Protein AF-A0A0A6PDK7-F1 (afdb_monomer)

Nearest PDB structures (foldseek):
  8xbt-assembly1_K  TM=8.097E-01  e=2.500E-02  Homo sapiens
  2max-assembly1_A  TM=6.870E-01  e=7.475E-02  Helicobacter pylori J99
  3n97-assembly1_C  TM=7.364E-01  e=1.518E-01  Escherichia coli K-12
  8hvr-assembly1_K  TM=7.378E-01  e=2.711E-01  Streptomyces coelicolor A3(2)

Foldseek 3Di:
DDDDDDPDDDPDDVCVVVDPDPPPPDDQAAAAPPPRHGDPDPPDQADPPPRHGRDPPDPLVVLQADFLVVLVDDPVLSVQCVVQHVRTTLVCLQVPLVVQCVGPPQHPVNSVVSNVSSVVSRD

Structure (mmCIF, N/CA/C/O backbone):
data_AF-A0A0A6PDK7-F1
#
_entry.id   AF-A0A0A6PDK7-F1
#
loop_
_atom_site.group_PDB
_atom_site.id
_atom_site.type_symbol
_atom_site.label_atom_id
_atom_site.label_alt_id
_atom_site.label_comp_id
_atom_site.label_asym_id
_atom_site.label_entity_id
_atom_site.label_seq_id
_atom_site.pdbx_PDB_ins_code
_atom_site.Cartn_x
_atom_site.Cartn_y
_atom_site.Cartn_z
_atom_site.occupancy
_atom_site.B_iso_or_equiv
_atom_site.auth_seq_id
_atom_site.auth_comp_id
_atom_site.auth_asym_id
_atom_site.auth_atom_id
_atom_site.pdbx_PDB_model_num
ATOM 1 N N . MET A 1 1 ? 60.440 -9.483 17.645 1.00 38.19 1 MET A N 1
ATOM 2 C CA . MET A 1 1 ? 59.738 -8.240 17.259 1.00 38.19 1 MET A CA 1
ATOM 3 C C . MET A 1 1 ? 58.588 -8.647 16.352 1.00 38.19 1 MET A C 1
ATOM 5 O O . MET A 1 1 ? 58.845 -9.348 15.387 1.00 38.19 1 MET A O 1
ATOM 9 N N . LYS A 1 2 ? 57.334 -8.370 16.734 1.00 43.47 2 LYS A N 1
ATOM 10 C CA . LYS A 1 2 ? 56.152 -8.745 15.940 1.00 43.47 2 LYS A CA 1
ATOM 11 C C . LYS A 1 2 ? 55.885 -7.625 14.935 1.00 43.47 2 LYS A C 1
ATOM 13 O O . LYS A 1 2 ? 55.697 -6.484 15.343 1.00 43.47 2 LYS A O 1
ATOM 18 N N . GLU A 1 3 ? 55.938 -7.947 13.650 1.00 50.44 3 GLU A N 1
ATOM 19 C CA . GLU A 1 3 ? 55.676 -7.004 12.565 1.00 50.44 3 GLU A CA 1
ATOM 20 C C . GLU A 1 3 ? 54.182 -6.663 12.523 1.00 50.44 3 GLU A C 1
ATOM 22 O O . GLU A 1 3 ? 53.324 -7.544 12.466 1.00 50.44 3 GLU A O 1
ATOM 27 N N . HIS A 1 4 ? 53.864 -5.372 12.586 1.00 54.81 4 HIS A N 1
ATOM 28 C CA . HIS A 1 4 ? 52.510 -4.870 12.400 1.00 54.81 4 HIS A CA 1
ATOM 29 C C . HIS A 1 4 ? 52.240 -4.720 10.898 1.00 54.81 4 HIS A C 1
ATOM 31 O O . HIS A 1 4 ? 52.716 -3.777 10.269 1.00 54.81 4 HIS A O 1
ATOM 37 N N . THR A 1 5 ? 51.471 -5.638 10.311 1.00 59.06 5 THR A N 1
ATOM 38 C CA . THR A 1 5 ? 50.941 -5.493 8.947 1.00 59.06 5 THR A CA 1
ATOM 39 C C . THR A 1 5 ? 49.975 -4.314 8.889 1.00 59.06 5 THR A C 1
ATOM 41 O O . THR A 1 5 ? 48.885 -4.355 9.460 1.00 59.06 5 THR A O 1
ATOM 44 N N . THR A 1 6 ? 50.373 -3.249 8.199 1.00 60.62 6 THR A N 1
ATOM 45 C CA . THR A 1 6 ? 49.520 -2.099 7.902 1.00 60.62 6 THR A CA 1
ATOM 46 C C . THR A 1 6 ? 48.435 -2.511 6.906 1.00 60.62 6 THR A C 1
ATOM 48 O O . THR A 1 6 ? 48.721 -3.010 5.817 1.00 60.62 6 THR A O 1
ATOM 51 N N . ALA A 1 7 ? 47.165 -2.324 7.272 1.00 63.50 7 ALA A N 1
ATOM 52 C CA . ALA A 1 7 ? 46.045 -2.557 6.366 1.00 63.50 7 ALA A CA 1
ATOM 53 C C . ALA A 1 7 ? 46.132 -1.563 5.195 1.00 63.50 7 ALA A C 1
ATOM 55 O O . ALA A 1 7 ? 45.910 -0.361 5.350 1.00 63.50 7 ALA A O 1
ATOM 56 N N . ARG A 1 8 ? 46.514 -2.060 4.017 1.00 67.69 8 ARG A N 1
ATOM 57 C CA . ARG A 1 8 ? 46.578 -1.278 2.783 1.00 67.69 8 ARG A CA 1
ATOM 58 C C . ARG A 1 8 ? 45.161 -1.159 2.226 1.00 67.69 8 ARG A C 1
ATOM 60 O O . ARG A 1 8 ? 44.633 -2.135 1.708 1.00 67.69 8 ARG A O 1
ATOM 67 N N . TYR A 1 9 ? 44.559 0.024 2.317 1.00 73.06 9 TYR A N 1
ATOM 68 C CA . TYR A 1 9 ? 43.288 0.331 1.656 1.00 73.06 9 TYR A CA 1
ATOM 69 C C . TYR A 1 9 ? 43.583 0.831 0.231 1.00 73.06 9 TYR A C 1
ATOM 71 O O . TYR A 1 9 ? 44.026 1.973 0.075 1.00 73.06 9 TYR A O 1
ATOM 79 N N . PRO A 1 10 ? 43.440 0.001 -0.821 1.00 74.88 10 PRO A N 1
ATOM 80 C CA . PRO A 1 10 ? 43.666 0.462 -2.186 1.00 74.88 10 PRO A CA 1
ATOM 81 C C . PRO A 1 10 ? 42.641 1.544 -2.545 1.00 74.88 10 PRO A C 1
ATOM 83 O O . PRO A 1 10 ? 41.475 1.461 -2.160 1.00 74.88 10 PRO A O 1
ATOM 86 N N . ARG A 1 11 ? 43.065 2.567 -3.301 1.00 76.25 11 ARG A N 1
ATOM 87 C CA . ARG A 1 11 ? 42.119 3.553 -3.837 1.00 76.25 11 ARG A CA 1
ATOM 88 C C . ARG A 1 11 ? 41.169 2.845 -4.791 1.00 76.25 11 ARG A C 1
ATOM 90 O O . ARG A 1 11 ? 41.611 2.242 -5.765 1.00 76.25 11 ARG A O 1
ATOM 97 N N . ILE A 1 12 ? 39.879 2.954 -4.512 1.00 80.69 12 ILE A N 1
ATOM 98 C CA . ILE A 1 12 ? 38.827 2.407 -5.358 1.00 80.69 12 ILE A CA 1
ATOM 99 C C . ILE A 1 12 ? 38.715 3.311 -6.589 1.00 80.69 12 ILE A C 1
ATOM 101 O O . ILE A 1 12 ? 38.320 4.470 -6.482 1.00 80.69 12 ILE A O 1
ATOM 105 N N . THR A 1 13 ? 39.104 2.797 -7.753 1.00 78.12 13 THR A N 1
ATOM 106 C CA . THR A 1 13 ? 38.868 3.435 -9.055 1.00 78.12 13 THR A CA 1
ATOM 107 C C . THR A 1 13 ? 37.810 2.634 -9.817 1.00 78.12 13 THR A C 1
ATOM 109 O O . THR A 1 13 ? 37.693 1.425 -9.598 1.00 78.12 13 THR A O 1
ATOM 112 N N . PRO A 1 14 ? 37.025 3.259 -10.712 1.00 75.50 14 PRO A N 1
ATOM 113 C CA . PRO A 1 14 ? 35.962 2.564 -11.446 1.00 75.50 14 PRO A CA 1
ATOM 114 C C . PRO A 1 14 ? 36.473 1.337 -12.218 1.00 75.50 14 PRO A C 1
ATOM 116 O O . PRO A 1 14 ? 35.802 0.310 -12.246 1.00 75.50 14 PRO A O 1
ATOM 119 N N . ASN A 1 15 ? 37.704 1.387 -12.732 1.00 74.88 15 ASN A N 1
ATOM 120 C CA . ASN A 1 15 ? 38.342 0.263 -13.426 1.00 74.88 15 ASN A CA 1
ATOM 121 C C . ASN A 1 15 ? 38.574 -0.958 -12.517 1.00 74.88 15 ASN A C 1
ATOM 123 O O . ASN A 1 15 ? 38.513 -2.091 -12.984 1.00 74.88 15 ASN A O 1
ATOM 127 N N . ILE A 1 16 ? 38.819 -0.744 -11.219 1.00 79.31 16 ILE A N 1
ATOM 128 C CA . ILE A 1 16 ? 38.959 -1.829 -10.234 1.00 79.31 16 ILE A CA 1
ATOM 129 C C . ILE A 1 16 ? 37.589 -2.434 -9.896 1.00 79.31 16 ILE A C 1
ATOM 131 O O . ILE A 1 16 ? 37.500 -3.633 -9.653 1.00 79.31 16 ILE A O 1
ATOM 135 N N . LEU A 1 17 ? 36.525 -1.623 -9.886 1.00 75.38 17 LEU A N 1
ATOM 136 C CA . LEU A 1 17 ? 35.166 -2.077 -9.569 1.00 75.38 17 LEU A CA 1
ATOM 137 C C . LEU A 1 17 ? 34.516 -2.871 -10.708 1.00 75.38 17 LEU A C 1
ATOM 139 O O . LEU A 1 17 ? 33.796 -3.830 -10.447 1.00 75.38 17 LEU A O 1
ATOM 143 N N . ILE A 1 18 ? 34.741 -2.457 -11.956 1.00 75.31 18 ILE A N 1
ATOM 144 C CA . ILE A 1 18 ? 34.095 -3.046 -13.140 1.00 75.31 18 ILE A CA 1
ATOM 145 C C . ILE A 1 18 ? 34.910 -4.231 -13.687 1.00 75.31 18 ILE A C 1
ATOM 147 O O . ILE A 1 18 ? 34.339 -5.172 -14.235 1.00 75.31 18 ILE A O 1
ATOM 151 N N . GLY A 1 19 ? 36.232 -4.233 -13.478 1.00 73.69 19 GLY A N 1
ATOM 152 C CA . GLY A 1 19 ? 37.145 -5.183 -14.113 1.00 73.69 19 GLY A CA 1
ATOM 153 C C . GLY A 1 19 ? 37.408 -4.838 -15.584 1.00 73.69 19 GLY A C 1
ATOM 154 O O . GLY A 1 19 ? 36.933 -3.832 -16.102 1.00 73.69 19 GLY A O 1
ATOM 155 N N . THR A 1 20 ? 38.196 -5.668 -16.268 1.00 67.88 20 THR A N 1
ATOM 156 C CA . THR A 1 20 ? 38.549 -5.509 -17.695 1.00 67.88 20 THR A CA 1
ATOM 157 C C . THR A 1 20 ? 37.490 -6.062 -18.652 1.00 67.88 20 THR A C 1
ATOM 159 O O . THR A 1 20 ? 37.715 -6.114 -19.857 1.00 67.88 20 THR A O 1
ATOM 162 N N . GLU A 1 21 ? 36.358 -6.529 -18.128 1.00 68.19 21 GLU A N 1
ATOM 163 C CA . GLU A 1 21 ? 35.297 -7.150 -18.912 1.00 68.19 21 GLU A CA 1
ATOM 164 C C . GLU A 1 21 ? 34.191 -6.128 -19.169 1.00 68.19 21 GLU A C 1
ATOM 166 O O . GLU A 1 21 ? 33.557 -5.639 -18.233 1.00 68.19 21 GLU A O 1
ATOM 171 N N . GLU A 1 22 ? 33.916 -5.839 -20.441 1.00 63.72 22 GLU A N 1
ATOM 172 C CA . GLU A 1 22 ? 32.722 -5.102 -20.859 1.00 63.72 22 GLU A CA 1
ATOM 173 C C . GLU A 1 22 ? 31.484 -5.979 -20.636 1.00 63.72 22 GLU A C 1
ATOM 175 O O . GLU A 1 22 ? 30.908 -6.573 -21.549 1.00 63.72 22 GLU A O 1
ATOM 180 N N . ARG A 1 23 ? 31.069 -6.110 -19.377 1.00 64.31 23 ARG A N 1
ATOM 181 C CA . ARG A 1 23 ? 29.784 -6.715 -19.050 1.00 64.31 23 ARG A CA 1
ATOM 182 C C . ARG A 1 23 ? 28.717 -5.759 -19.546 1.00 64.31 23 ARG A C 1
ATOM 184 O O . ARG A 1 23 ? 28.551 -4.667 -19.009 1.00 64.31 23 ARG A O 1
ATOM 191 N N . VAL A 1 24 ? 28.002 -6.167 -20.591 1.00 67.19 24 VAL A N 1
ATOM 192 C CA . VAL A 1 24 ? 26.833 -5.435 -21.076 1.00 67.19 24 VAL A CA 1
ATOM 193 C C . VAL A 1 24 ? 25.809 -5.430 -19.945 1.00 67.19 24 VAL A C 1
ATOM 195 O O . VAL A 1 24 ? 25.120 -6.425 -19.710 1.00 67.19 24 VAL A O 1
ATOM 198 N N . PHE A 1 25 ? 25.731 -4.314 -19.223 1.00 65.69 25 PHE A N 1
ATOM 199 C CA . PHE A 1 25 ? 24.708 -4.065 -18.217 1.00 65.69 25 PHE A CA 1
ATOM 200 C C . PHE A 1 25 ? 23.373 -3.887 -18.936 1.00 65.69 25 PHE A C 1
ATOM 202 O O . PHE A 1 25 ? 22.943 -2.779 -19.247 1.00 65.69 25 PHE A O 1
ATOM 209 N N . LYS A 1 26 ? 22.728 -5.007 -19.264 1.00 68.88 26 LYS A N 1
ATOM 210 C CA . LYS A 1 26 ? 21.360 -4.984 -19.765 1.00 68.88 26 LYS A CA 1
ATOM 211 C C . LYS A 1 26 ? 20.461 -4.569 -18.610 1.00 68.88 26 LYS A C 1
ATOM 213 O O . LYS A 1 26 ? 20.490 -5.188 -17.547 1.00 68.88 26 LYS A O 1
ATOM 218 N N . LEU A 1 27 ? 19.671 -3.522 -18.829 1.00 69.00 27 LEU A N 1
ATOM 219 C CA . LEU A 1 27 ? 18.594 -3.164 -17.918 1.00 69.00 27 LEU A CA 1
ATOM 220 C C . LEU A 1 27 ? 17.688 -4.389 -17.765 1.00 69.00 27 LEU A C 1
ATOM 222 O O . LEU A 1 27 ? 17.230 -4.959 -18.758 1.00 69.00 27 LEU A O 1
ATOM 226 N N . ALA A 1 28 ? 17.467 -4.819 -16.523 1.00 72.75 28 ALA A N 1
ATOM 227 C CA . ALA A 1 28 ? 16.555 -5.909 -16.210 1.00 72.75 28 ALA A CA 1
ATOM 228 C C . ALA A 1 28 ? 15.116 -5.408 -16.385 1.00 72.75 28 ALA A C 1
ATOM 230 O O . ALA A 1 28 ? 14.449 -5.022 -15.427 1.00 72.75 28 ALA A O 1
ATOM 231 N N . LEU A 1 29 ? 14.662 -5.341 -17.636 1.00 80.88 29 LEU A N 1
ATOM 232 C CA . LEU A 1 29 ? 13.303 -4.932 -17.952 1.00 80.88 29 LEU A CA 1
ATOM 233 C C . LEU A 1 29 ? 12.325 -6.043 -17.548 1.00 80.88 29 LEU A C 1
ATOM 235 O O . LEU A 1 29 ? 12.607 -7.224 -17.780 1.00 80.88 29 LEU A O 1
ATOM 239 N N . PRO A 1 30 ? 11.160 -5.691 -16.976 1.00 79.69 30 PRO A N 1
ATOM 240 C CA . PRO A 1 30 ? 10.159 -6.680 -16.623 1.00 79.69 30 PRO A CA 1
ATOM 241 C C . PRO A 1 30 ? 9.667 -7.402 -17.889 1.00 79.69 30 PRO A C 1
ATOM 243 O O . PRO A 1 30 ? 9.441 -6.756 -18.922 1.00 79.69 30 PRO A O 1
ATOM 246 N N . PRO A 1 31 ? 9.494 -8.733 -17.833 1.00 85.44 31 PRO A N 1
ATOM 247 C CA . PRO A 1 31 ? 8.979 -9.500 -18.956 1.00 85.44 31 PRO A CA 1
ATOM 248 C C . PRO A 1 31 ? 7.513 -9.151 -19.240 1.00 85.44 31 PRO A C 1
ATOM 250 O O . PRO A 1 31 ? 6.817 -8.525 -18.435 1.00 85.44 31 PRO A O 1
ATOM 253 N N . CYS A 1 32 ? 7.013 -9.577 -20.398 1.00 86.88 32 CYS A N 1
ATOM 254 C CA . CYS A 1 32 ? 5.607 -9.398 -20.739 1.00 86.88 32 CYS A CA 1
ATOM 255 C C . CYS A 1 32 ? 4.683 -10.083 -19.712 1.00 86.88 32 CYS A C 1
ATOM 257 O O . CYS A 1 32 ? 4.825 -11.273 -19.445 1.00 86.88 32 CYS A O 1
ATOM 259 N N . GLN A 1 33 ? 3.670 -9.361 -19.216 1.00 82.69 33 GLN A N 1
ATOM 260 C CA . GLN A 1 33 ? 2.686 -9.875 -18.249 1.00 82.69 33 GLN A CA 1
ATOM 261 C C . GLN A 1 33 ? 1.839 -11.051 -18.778 1.00 82.69 33 GLN A C 1
ATOM 263 O O . GLN A 1 33 ? 1.245 -11.767 -17.981 1.00 82.69 33 GLN A O 1
ATOM 268 N N . ASN A 1 34 ? 1.769 -11.247 -20.102 1.00 86.44 34 ASN A N 1
ATOM 269 C CA . ASN A 1 34 ? 0.974 -12.308 -20.729 1.00 86.44 34 ASN A CA 1
ATOM 270 C C . ASN A 1 34 ? 1.830 -13.497 -21.197 1.00 86.44 34 ASN A C 1
ATOM 272 O O . ASN A 1 34 ? 1.559 -14.633 -20.830 1.00 86.44 34 ASN A O 1
ATOM 276 N N . CYS A 1 35 ? 2.870 -13.248 -22.001 1.00 87.88 35 CYS A N 1
ATOM 277 C CA . CYS A 1 35 ? 3.676 -14.314 -22.614 1.00 87.88 35 CYS A CA 1
ATOM 278 C C . CYS A 1 35 ? 5.063 -14.502 -21.985 1.00 87.88 35 CYS A C 1
ATOM 280 O O . CYS A 1 35 ? 5.826 -15.335 -22.462 1.00 87.88 35 CYS A O 1
ATOM 282 N N . GLN A 1 36 ? 5.411 -13.716 -20.958 1.00 84.38 36 GLN A N 1
ATOM 283 C CA . GLN A 1 36 ? 6.690 -13.763 -20.232 1.00 84.38 36 GLN A CA 1
ATOM 284 C C . GLN A 1 36 ? 7.950 -13.548 -21.087 1.00 84.38 36 GLN A C 1
ATOM 286 O O . GLN A 1 36 ? 9.065 -13.641 -20.580 1.00 84.38 36 GLN A O 1
ATOM 291 N N . THR A 1 37 ? 7.802 -13.194 -22.366 1.00 86.38 37 THR A N 1
ATOM 292 C CA . THR A 1 37 ? 8.932 -12.847 -23.230 1.00 86.38 37 THR A CA 1
ATOM 293 C C . THR A 1 37 ? 9.663 -11.630 -22.651 1.00 86.38 37 THR A C 1
ATOM 295 O O . THR A 1 37 ? 8.994 -10.656 -22.272 1.00 86.38 37 THR A O 1
ATOM 298 N N . PRO A 1 38 ? 11.007 -11.666 -22.558 1.00 84.81 38 PRO A N 1
ATOM 299 C CA . PRO A 1 38 ? 11.789 -10.523 -22.109 1.00 84.81 38 PRO A CA 1
ATOM 300 C C . PRO A 1 38 ? 11.547 -9.330 -23.030 1.00 84.81 38 PRO A C 1
ATOM 302 O O . PRO A 1 38 ? 11.325 -9.474 -24.232 1.00 84.81 38 PRO A O 1
ATOM 305 N N . ARG A 1 39 ? 11.539 -8.138 -22.441 1.00 84.06 39 ARG A N 1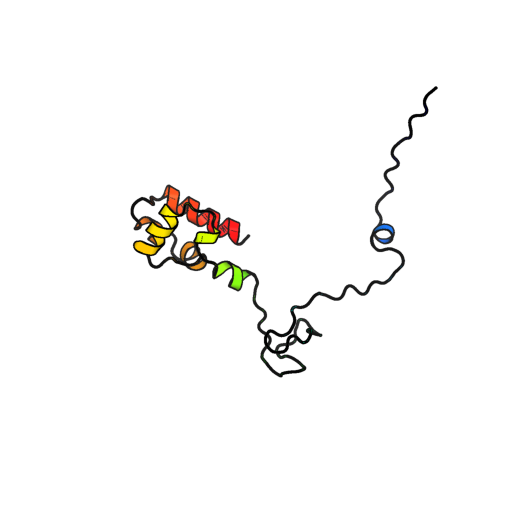
ATOM 306 C CA . ARG A 1 39 ? 11.306 -6.900 -23.175 1.00 84.06 39 ARG A CA 1
ATOM 307 C C . ARG A 1 39 ? 12.629 -6.404 -23.748 1.00 84.06 39 ARG A C 1
ATOM 309 O O . ARG A 1 39 ? 13.569 -6.182 -22.995 1.00 84.06 39 ARG A O 1
ATOM 316 N N . ASP A 1 40 ? 12.673 -6.187 -25.059 1.00 80.44 40 ASP A N 1
ATOM 317 C CA . ASP A 1 40 ? 13.888 -5.711 -25.737 1.00 80.44 40 ASP A CA 1
ATOM 318 C C . ASP A 1 40 ? 14.129 -4.208 -25.536 1.00 80.44 40 ASP A C 1
ATOM 320 O O . ASP A 1 40 ? 15.266 -3.744 -25.557 1.00 80.44 40 ASP A O 1
ATOM 324 N N . ASN A 1 41 ? 13.052 -3.433 -25.358 1.00 80.75 41 ASN A N 1
ATOM 325 C CA . ASN A 1 41 ? 13.097 -1.975 -25.281 1.00 80.75 41 ASN A CA 1
ATOM 326 C C . ASN A 1 41 ? 12.153 -1.436 -24.197 1.00 80.75 41 ASN A C 1
ATOM 328 O O . ASN A 1 41 ? 10.961 -1.752 -24.174 1.00 80.75 41 ASN A O 1
ATOM 332 N N . GLU A 1 42 ? 12.662 -0.553 -23.344 1.00 76.06 42 GLU A N 1
ATOM 333 C CA . GLU A 1 42 ? 11.909 0.130 -22.292 1.00 76.06 42 GLU A CA 1
ATOM 334 C C . GLU A 1 42 ? 10.725 0.945 -22.831 1.00 76.06 42 GLU A C 1
ATOM 336 O O . GLU A 1 42 ? 9.671 0.982 -22.207 1.00 76.06 42 GLU A O 1
ATOM 341 N N . HIS A 1 43 ? 10.813 1.519 -24.031 1.00 79.50 43 HIS A N 1
ATOM 342 C CA . HIS A 1 43 ? 9.736 2.341 -24.600 1.00 79.50 43 HIS A CA 1
ATOM 343 C C . HIS A 1 43 ? 8.689 1.547 -25.404 1.00 79.50 43 HIS A C 1
ATOM 345 O O . HIS A 1 43 ? 7.746 2.130 -25.944 1.00 79.50 43 HIS A O 1
ATOM 351 N N . ALA A 1 44 ? 8.815 0.216 -25.486 1.00 81.50 44 ALA A N 1
ATOM 352 C CA . ALA A 1 44 ? 7.887 -0.627 -26.242 1.00 81.50 44 ALA A CA 1
ATOM 353 C C . ALA A 1 44 ? 6.463 -0.616 -25.645 1.00 81.50 44 ALA A C 1
ATOM 355 O O . ALA A 1 44 ? 6.204 -1.200 -24.600 1.00 81.50 44 ALA A O 1
ATOM 356 N N . LYS A 1 45 ? 5.494 0.008 -26.321 1.00 83.00 45 LYS A N 1
ATOM 357 C CA . LYS A 1 45 ? 4.092 0.040 -25.847 1.00 83.00 45 LYS A CA 1
ATOM 358 C C . LYS A 1 45 ? 3.377 -1.311 -25.961 1.00 83.00 45 LYS A C 1
ATOM 360 O O . LYS A 1 45 ? 2.414 -1.556 -25.243 1.00 83.00 45 LYS A O 1
ATOM 365 N N . PHE A 1 46 ? 3.850 -2.180 -26.848 1.00 87.69 46 PHE A N 1
ATOM 366 C CA . PHE A 1 46 ? 3.276 -3.493 -27.128 1.00 87.69 46 PHE A CA 1
ATOM 367 C C . PHE A 1 46 ? 4.370 -4.555 -27.092 1.00 87.69 46 PHE A C 1
ATOM 369 O O . PHE A 1 46 ? 5.535 -4.267 -27.365 1.00 87.69 46 PHE A O 1
ATOM 376 N N . CYS A 1 47 ? 3.998 -5.786 -26.757 1.00 88.81 47 CYS A N 1
ATOM 377 C CA . CYS A 1 47 ? 4.916 -6.912 -26.802 1.00 88.81 47 CYS A CA 1
ATOM 378 C C . CYS A 1 47 ? 5.202 -7.314 -28.254 1.00 88.81 47 CYS A C 1
ATOM 380 O O . CYS A 1 47 ? 4.271 -7.625 -28.994 1.00 88.81 47 CYS A O 1
ATOM 382 N N . SER A 1 48 ? 6.481 -7.402 -28.624 1.00 87.50 48 SER A N 1
ATOM 383 C CA . SER A 1 48 ? 6.923 -7.847 -29.953 1.00 87.50 48 SER A CA 1
ATOM 384 C C . SER A 1 48 ? 6.492 -9.278 -30.299 1.00 87.50 48 SER A C 1
ATOM 386 O O . SER A 1 48 ? 6.410 -9.620 -31.471 1.00 87.50 48 SER A O 1
ATOM 388 N N . HIS A 1 49 ? 6.214 -10.114 -29.292 1.00 88.81 49 HIS A N 1
ATOM 389 C CA . HIS A 1 49 ? 5.830 -11.513 -29.484 1.00 88.81 49 HIS A CA 1
ATOM 390 C C . HIS A 1 49 ? 4.309 -11.729 -29.489 1.00 88.81 49 HIS A C 1
ATOM 392 O O . HIS A 1 49 ? 3.790 -12.421 -30.356 1.00 88.81 49 HIS A O 1
ATOM 398 N N . CYS A 1 50 ? 3.577 -11.177 -28.512 1.00 87.94 50 CYS A N 1
ATOM 399 C CA . CYS A 1 50 ? 2.135 -11.438 -28.363 1.00 87.94 50 CYS A CA 1
ATOM 400 C C . CYS A 1 50 ? 1.220 -10.256 -28.720 1.00 87.94 50 CYS A C 1
ATOM 402 O O . CYS A 1 50 ? 0.003 -10.400 -28.648 1.00 87.94 50 CYS A O 1
ATOM 404 N N . GLY A 1 51 ? 1.766 -9.080 -29.046 1.00 86.38 51 GLY A N 1
ATOM 405 C CA . GLY A 1 51 ? 0.988 -7.889 -29.410 1.00 86.38 51 GLY A CA 1
ATOM 406 C C . GLY A 1 51 ? 0.202 -7.236 -28.264 1.00 86.38 51 GLY A C 1
ATOM 407 O O . GLY A 1 51 ? -0.432 -6.206 -28.473 1.00 86.38 51 GLY A O 1
ATOM 408 N N . VAL A 1 52 ? 0.243 -7.787 -27.045 1.00 88.38 52 VAL A N 1
ATOM 409 C CA . VAL A 1 52 ? -0.456 -7.221 -25.879 1.00 88.38 52 VAL A CA 1
ATOM 410 C C . VAL A 1 52 ? 0.190 -5.902 -25.454 1.00 88.38 52 VAL A C 1
ATOM 412 O O . VAL A 1 52 ? 1.416 -5.769 -25.466 1.00 88.38 52 VAL A O 1
ATOM 415 N N . ILE A 1 53 ? -0.640 -4.938 -25.042 1.00 85.75 53 ILE A N 1
ATOM 416 C CA . ILE A 1 53 ? -0.194 -3.663 -24.468 1.00 85.75 53 ILE A CA 1
ATOM 417 C C . ILE A 1 53 ? 0.643 -3.946 -23.218 1.00 85.75 53 ILE A C 1
ATOM 419 O O . ILE A 1 53 ? 0.157 -4.518 -22.240 1.00 85.75 53 ILE A O 1
ATOM 423 N N . LEU A 1 54 ? 1.902 -3.518 -23.242 1.00 82.38 54 LEU A N 1
ATOM 424 C CA . LEU A 1 54 ? 2.789 -3.609 -22.095 1.00 82.38 54 LEU A CA 1
ATOM 425 C C . LEU A 1 54 ? 2.429 -2.493 -21.120 1.00 82.38 54 LEU A C 1
ATOM 427 O O . LEU A 1 54 ? 2.716 -1.320 -21.353 1.00 82.38 54 LEU A O 1
ATOM 431 N N . LYS A 1 55 ? 1.802 -2.868 -20.007 1.00 74.00 55 LYS A N 1
ATOM 432 C CA . LYS A 1 55 ? 1.581 -1.948 -18.897 1.00 74.00 55 LYS A CA 1
ATOM 433 C C . LYS A 1 55 ? 2.927 -1.690 -18.231 1.00 74.00 55 LYS A C 1
ATOM 435 O O . LYS A 1 55 ? 3.541 -2.606 -17.691 1.00 74.00 55 LYS A O 1
ATOM 440 N N . THR A 1 56 ? 3.385 -0.446 -18.263 1.00 67.12 56 THR A N 1
ATOM 441 C CA . THR A 1 56 ? 4.367 0.035 -17.293 1.00 67.12 56 THR A CA 1
ATOM 442 C C . THR A 1 56 ? 3.630 0.106 -15.966 1.00 67.12 56 THR A C 1
ATOM 444 O O . THR A 1 56 ? 2.972 1.103 -15.676 1.00 67.12 56 THR A O 1
ATOM 447 N N . ALA A 1 57 ? 3.622 -0.993 -15.213 1.00 62.38 57 ALA A N 1
ATOM 448 C CA . ALA A 1 57 ? 3.151 -0.928 -13.845 1.00 62.38 57 ALA A CA 1
ATOM 449 C C . ALA A 1 57 ? 4.102 0.021 -13.114 1.00 62.38 57 ALA A C 1
ATOM 451 O O . ALA A 1 57 ? 5.277 -0.288 -12.925 1.00 62.38 57 ALA A O 1
ATOM 452 N N . SER A 1 58 ? 3.622 1.228 -12.821 1.00 71.06 58 SER A N 1
ATOM 453 C CA . SER A 1 58 ? 4.337 2.118 -11.925 1.00 71.06 58 SER A CA 1
ATOM 454 C C . SER A 1 58 ? 4.388 1.404 -10.583 1.00 71.06 58 SER A C 1
ATOM 456 O O . SER A 1 58 ? 3.341 1.023 -10.057 1.00 71.06 58 SER A O 1
ATOM 458 N N . THR A 1 59 ? 5.582 1.195 -10.036 1.00 74.50 59 THR A N 1
ATOM 459 C CA . THR A 1 59 ? 5.751 0.604 -8.700 1.00 74.50 59 THR A CA 1
ATOM 460 C C . THR A 1 59 ? 4.901 1.351 -7.672 1.00 74.50 59 THR A C 1
ATOM 462 O O . THR A 1 59 ? 4.285 0.737 -6.808 1.00 74.50 59 THR A O 1
ATOM 465 N N . PHE A 1 60 ? 4.752 2.664 -7.846 1.00 81.44 60 PHE A N 1
ATOM 466 C CA . PHE A 1 60 ? 3.846 3.504 -7.071 1.00 81.44 60 PHE A CA 1
ATOM 467 C C . PHE A 1 60 ? 2.378 3.046 -7.137 1.00 81.44 60 PHE A C 1
ATOM 469 O O . PHE A 1 60 ? 1.735 2.896 -6.099 1.00 81.44 60 PHE A O 1
ATOM 476 N N . ASP A 1 61 ? 1.840 2.777 -8.333 1.00 82.00 61 ASP A N 1
ATOM 477 C CA . ASP A 1 61 ? 0.437 2.366 -8.504 1.00 82.00 61 ASP A CA 1
ATOM 478 C C . ASP A 1 61 ? 0.145 1.012 -7.855 1.00 82.00 61 ASP A C 1
ATOM 480 O O . ASP A 1 61 ? -0.994 0.738 -7.469 1.00 82.00 61 ASP A O 1
ATOM 484 N N . GLU A 1 62 ? 1.154 0.149 -7.766 1.00 85.12 62 GLU A N 1
ATOM 485 C CA . GLU A 1 62 ? 1.060 -1.114 -7.046 1.00 85.12 62 GLU A CA 1
ATOM 486 C C . GLU A 1 62 ? 1.095 -0.872 -5.535 1.00 85.12 62 GLU A C 1
ATOM 488 O O . GLU A 1 62 ? 0.200 -1.335 -4.826 1.00 85.12 62 GLU A O 1
ATOM 493 N N . ILE A 1 63 ? 2.061 -0.088 -5.040 1.00 87.25 63 ILE A N 1
ATOM 494 C CA . ILE A 1 63 ? 2.230 0.247 -3.615 1.00 87.25 63 ILE A CA 1
ATOM 495 C C . ILE A 1 63 ? 0.953 0.871 -3.041 1.00 87.25 63 ILE A C 1
ATOM 497 O O . ILE A 1 63 ? 0.435 0.420 -2.023 1.00 87.25 63 ILE A O 1
ATOM 501 N N . VAL A 1 64 ? 0.371 1.839 -3.741 1.00 89.50 64 VAL A N 1
ATOM 502 C CA . VAL A 1 64 ? -0.812 2.585 -3.289 1.00 89.50 64 VAL A CA 1
ATOM 503 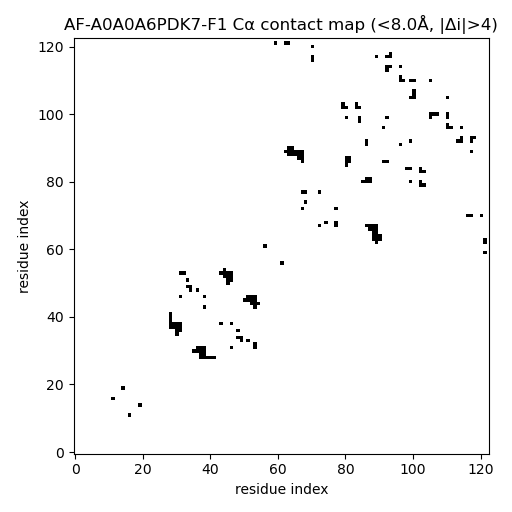C C . VAL A 1 64 ? -2.078 1.712 -3.195 1.00 89.50 64 VAL A C 1
ATOM 505 O O . VAL A 1 64 ? -2.994 2.021 -2.428 1.00 89.50 64 VAL A O 1
ATOM 508 N N . LYS A 1 65 ? -2.129 0.590 -3.927 1.00 91.00 65 LYS A N 1
ATOM 509 C CA . LYS A 1 65 ? -3.225 -0.397 -3.874 1.00 91.00 65 LYS A CA 1
ATOM 510 C C . LYS A 1 65 ? -3.058 -1.445 -2.773 1.00 91.00 65 LYS A C 1
ATOM 512 O O . LYS A 1 65 ? -3.935 -2.294 -2.625 1.00 91.00 65 LYS A O 1
ATOM 517 N N . HIS A 1 66 ? -1.957 -1.424 -2.022 1.00 91.44 66 HIS A N 1
ATOM 518 C CA . HIS A 1 66 ? -1.780 -2.350 -0.910 1.00 91.44 66 HIS A CA 1
ATOM 519 C C . HIS A 1 66 ? -2.817 -2.096 0.189 1.00 91.44 66 HIS A C 1
ATOM 521 O O . HIS A 1 66 ? -3.300 -0.978 0.379 1.00 91.44 66 HIS A O 1
ATOM 527 N N . ASP A 1 67 ? -3.152 -3.159 0.917 1.00 92.62 67 ASP A N 1
ATOM 528 C CA . ASP A 1 67 ? -4.062 -3.107 2.060 1.00 92.62 67 ASP A CA 1
ATOM 529 C C . ASP A 1 67 ? -3.429 -2.323 3.224 1.00 92.62 67 ASP A C 1
ATOM 531 O O . ASP A 1 67 ? -2.222 -2.418 3.476 1.00 92.62 67 ASP A O 1
ATOM 535 N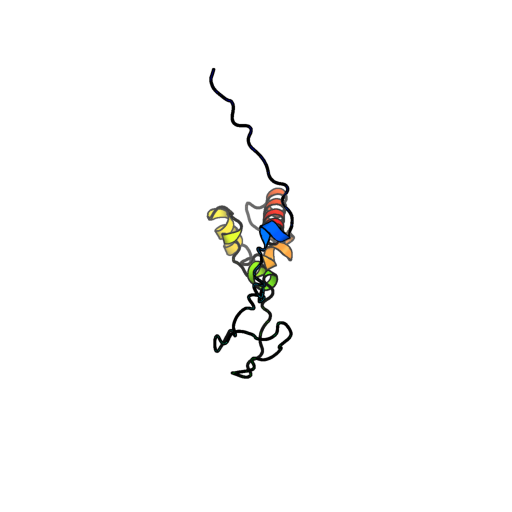 N . ILE A 1 68 ? -4.258 -1.599 3.978 1.00 91.44 68 ILE A N 1
ATOM 536 C CA . ILE A 1 68 ? -3.889 -0.889 5.212 1.00 91.44 68 ILE A CA 1
ATOM 537 C C . ILE A 1 68 ? -3.133 -1.767 6.233 1.00 91.44 68 ILE A C 1
ATOM 539 O O . ILE A 1 68 ? -2.356 -1.258 7.043 1.00 91.44 68 ILE A O 1
ATOM 543 N N . GLU A 1 69 ? -3.305 -3.093 6.192 1.00 91.19 69 GLU A N 1
ATOM 544 C CA . GLU A 1 69 ? -2.562 -4.048 7.028 1.00 91.19 69 GLU A CA 1
ATOM 545 C C . GLU A 1 69 ? -1.039 -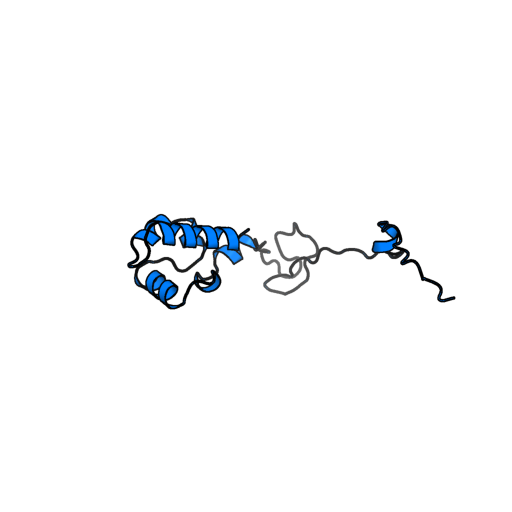3.965 6.851 1.00 91.19 69 GLU A C 1
ATOM 547 O O . GLU A 1 69 ? -0.292 -4.252 7.791 1.00 91.19 69 GLU A O 1
ATOM 552 N N . LYS A 1 70 ? -0.565 -3.525 5.679 1.00 90.56 70 LYS A N 1
ATOM 553 C CA . LYS A 1 70 ? 0.866 -3.377 5.383 1.00 90.56 70 LYS A CA 1
ATOM 554 C C . LYS A 1 70 ? 1.530 -2.209 6.117 1.00 90.56 70 LYS A C 1
ATOM 556 O O . LYS A 1 70 ? 2.745 -2.231 6.275 1.00 90.56 70 LYS A O 1
ATOM 561 N N . LEU A 1 71 ? 0.757 -1.261 6.656 1.00 87.94 71 LEU A N 1
ATOM 562 C CA . LEU A 1 71 ? 1.272 -0.091 7.386 1.00 87.94 71 LEU A CA 1
ATOM 563 C C . LEU A 1 71 ? 1.764 -0.399 8.814 1.00 87.94 71 LEU A C 1
ATOM 565 O O . LEU A 1 71 ? 2.099 0.512 9.573 1.00 87.94 71 LEU A O 1
ATOM 569 N N . GLY A 1 72 ? 1.764 -1.669 9.235 1.00 88.38 72 GLY A N 1
ATOM 570 C CA . GLY A 1 72 ? 2.240 -2.066 10.566 1.00 88.38 72 GLY A CA 1
ATOM 571 C C . GLY A 1 72 ? 1.353 -1.568 11.715 1.00 88.38 72 GLY A C 1
ATOM 572 O O . GLY A 1 72 ? 1.814 -1.391 12.844 1.00 88.38 72 GLY A O 1
ATOM 573 N N . LEU A 1 73 ? 0.070 -1.314 11.444 1.00 89.00 73 LEU A N 1
ATOM 574 C CA . LEU A 1 73 ? -0.907 -0.947 12.466 1.00 89.00 73 LEU A CA 1
ATOM 575 C C . LEU A 1 73 ? -1.343 -2.177 13.276 1.00 89.00 73 LEU A C 1
ATOM 577 O O . LEU A 1 73 ? -1.333 -3.315 12.811 1.00 89.00 73 LEU A O 1
ATOM 581 N N . THR A 1 74 ? -1.786 -1.955 14.513 1.00 91.88 74 THR A N 1
ATOM 582 C CA . THR A 1 74 ? -2.341 -3.034 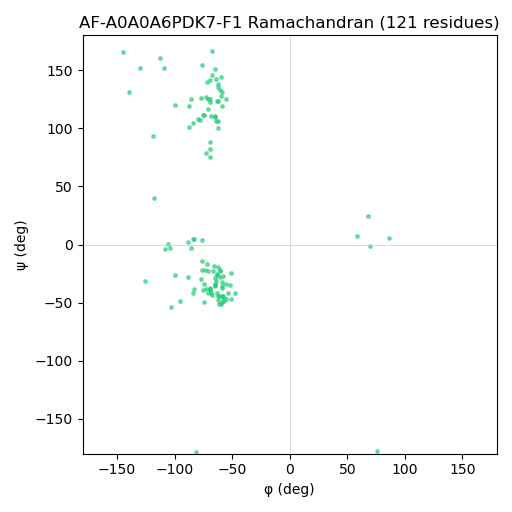15.339 1.00 91.88 74 THR A CA 1
ATOM 583 C C . THR A 1 74 ? -3.602 -3.610 14.687 1.00 91.88 74 THR A C 1
ATOM 585 O O . THR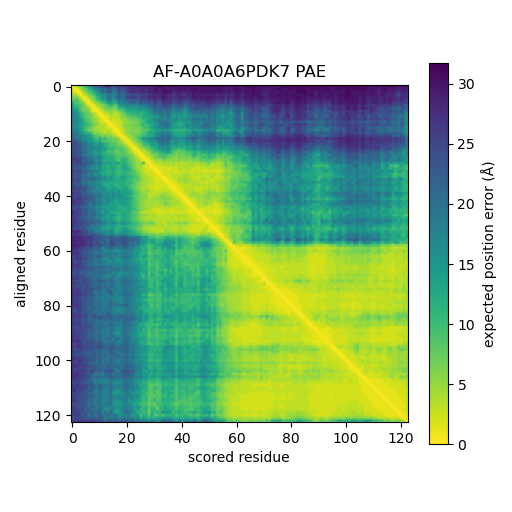 A 1 74 ? -4.499 -2.850 14.323 1.00 91.88 74 THR A O 1
ATOM 588 N N . LYS A 1 75 ? -3.734 -4.945 14.647 1.00 91.00 75 LYS A N 1
ATOM 589 C CA . LYS A 1 75 ? -4.890 -5.654 14.051 1.00 91.00 75 LYS A CA 1
ATOM 590 C C . LYS A 1 75 ? -6.248 -5.100 14.494 1.00 91.00 75 LYS A C 1
ATOM 592 O O . LYS A 1 75 ? -7.136 -4.919 13.670 1.00 91.00 75 LYS A O 1
ATOM 597 N N . LYS A 1 76 ? -6.389 -4.768 15.785 1.00 90.50 76 LYS A N 1
ATOM 598 C CA . LYS A 1 76 ? -7.614 -4.163 16.336 1.00 90.50 76 LYS A CA 1
ATOM 599 C C . LYS A 1 76 ? -7.979 -2.854 15.629 1.00 90.50 76 LYS A C 1
ATOM 601 O O . LYS A 1 76 ? -9.125 -2.686 15.246 1.00 90.50 76 LYS A O 1
ATOM 606 N N . ARG A 1 77 ? -7.007 -1.960 15.409 1.00 89.31 77 ARG A N 1
ATOM 607 C CA . ARG A 1 77 ? -7.245 -0.675 14.733 1.00 89.31 77 ARG A CA 1
ATOM 608 C C . ARG A 1 77 ? -7.600 -0.856 13.273 1.00 89.31 77 ARG A C 1
ATOM 610 O O . ARG A 1 77 ? -8.536 -0.220 12.817 1.00 89.31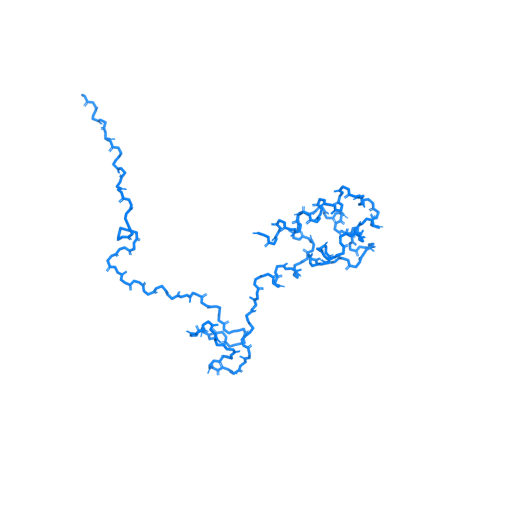 77 ARG A O 1
ATOM 617 N N . VAL A 1 78 ? -6.896 -1.740 12.569 1.00 91.81 78 VAL A N 1
ATOM 618 C CA . VAL A 1 78 ? -7.222 -2.041 11.171 1.00 91.81 78 VAL A CA 1
ATOM 619 C C . VAL A 1 78 ? -8.659 -2.542 11.050 1.00 91.81 78 VAL A C 1
ATOM 621 O O . VAL A 1 78 ? -9.409 -2.060 10.210 1.00 91.81 78 VAL A O 1
ATOM 624 N N . GLN A 1 79 ? -9.079 -3.443 11.940 1.00 91.50 79 GLN A N 1
ATOM 625 C CA . GLN A 1 79 ? -10.459 -3.923 11.972 1.00 91.50 79 GLN A CA 1
ATOM 626 C C . GLN A 1 79 ? -11.458 -2.808 12.292 1.00 91.50 79 GLN A C 1
ATOM 628 O O . GLN A 1 79 ? -12.501 -2.750 11.654 1.00 91.50 79 GLN A O 1
ATOM 633 N N . THR A 1 80 ? -11.164 -1.918 13.244 1.00 91.00 80 THR A N 1
ATOM 634 C CA . THR A 1 80 ? -12.036 -0.771 13.545 1.00 91.00 80 THR A CA 1
ATOM 635 C C . THR A 1 80 ? -12.168 0.160 12.338 1.00 91.00 80 THR A C 1
ATOM 637 O O . THR A 1 80 ? -13.283 0.536 11.991 1.00 91.00 80 THR A O 1
ATOM 640 N N . ILE A 1 81 ? -11.065 0.468 11.648 1.00 90.06 81 ILE A N 1
ATOM 641 C CA . ILE A 1 81 ? -11.070 1.306 10.439 1.00 90.06 81 ILE A CA 1
ATOM 642 C C . ILE A 1 81 ? -11.907 0.645 9.342 1.00 90.06 81 ILE A C 1
ATOM 644 O O . ILE A 1 81 ? -12.839 1.270 8.847 1.00 90.06 81 ILE A O 1
ATOM 648 N N . LYS A 1 82 ? -11.659 -0.635 9.034 1.00 90.88 82 LYS A N 1
ATOM 649 C CA . LYS A 1 82 ? -12.412 -1.385 8.012 1.00 90.88 82 LYS A CA 1
ATOM 650 C C . LYS A 1 82 ? -13.903 -1.547 8.352 1.00 90.88 82 LYS A C 1
ATOM 652 O O . LYS A 1 82 ? -14.714 -1.724 7.454 1.00 90.88 82 LYS A O 1
ATOM 657 N N . LYS A 1 83 ? -14.276 -1.528 9.639 1.00 91.94 83 LYS A N 1
ATOM 658 C CA . LYS A 1 83 ? -15.676 -1.654 10.092 1.00 91.94 83 LYS A CA 1
ATOM 659 C C . LYS A 1 83 ? -16.447 -0.339 10.049 1.00 91.94 83 LYS A C 1
ATOM 661 O O . LYS A 1 83 ? -17.638 -0.355 9.766 1.00 91.94 83 LYS A O 1
ATOM 666 N N . HIS A 1 84 ? -15.793 0.766 10.394 1.00 89.38 84 HIS A N 1
ATOM 667 C CA . HIS A 1 84 ? -16.442 2.070 10.557 1.00 89.38 84 HIS A CA 1
ATOM 668 C C . HIS A 1 84 ? -16.178 3.033 9.394 1.00 89.38 84 HIS A C 1
ATOM 670 O O . HIS A 1 84 ? -16.719 4.132 9.388 1.00 89.38 84 HIS A O 1
ATOM 676 N N . SER A 1 85 ? -15.366 2.641 8.412 1.00 87.00 85 SER A N 1
ATOM 677 C CA . SER A 1 85 ? -15.068 3.444 7.227 1.00 87.00 85 SER A CA 1
ATOM 678 C C . SER A 1 85 ? -14.889 2.563 5.991 1.00 87.00 85 SER A C 1
ATOM 680 O O . SER A 1 85 ? -14.694 1.354 6.096 1.00 87.00 85 SER A O 1
ATOM 682 N N . HIS A 1 86 ? -14.904 3.186 4.813 1.00 87.38 86 HIS A N 1
ATOM 683 C CA . HIS A 1 86 ? -14.617 2.521 3.537 1.00 87.38 86 HIS A CA 1
ATOM 684 C C . HIS A 1 86 ? -13.114 2.434 3.218 1.00 87.38 86 HIS A C 1
ATOM 686 O O . HIS A 1 86 ? -12.743 1.984 2.139 1.00 87.38 86 HIS A O 1
ATOM 692 N N . ILE A 1 87 ? -12.254 2.862 4.147 1.00 87.75 87 ILE A N 1
ATOM 693 C CA . ILE A 1 87 ? -10.804 2.928 3.963 1.00 87.75 87 ILE A CA 1
ATOM 694 C C . ILE A 1 87 ? -10.237 1.511 4.062 1.00 87.75 87 ILE A C 1
ATOM 696 O O . ILE A 1 87 ? -10.236 0.895 5.133 1.00 87.75 87 ILE A O 1
ATOM 700 N N . SER A 1 88 ? -9.750 0.995 2.936 1.00 87.88 88 SER A N 1
ATOM 701 C CA . SER A 1 88 ? -9.205 -0.367 2.842 1.00 87.88 88 SER A CA 1
ATOM 702 C C . SER A 1 88 ? -7.789 -0.403 2.275 1.00 87.88 88 SER A C 1
ATOM 704 O O . SER A 1 88 ? -6.989 -1.248 2.686 1.00 87.88 88 SER A O 1
ATOM 706 N N . ILE A 1 89 ? -7.462 0.544 1.394 1.00 93.12 89 ILE A N 1
ATOM 707 C CA . ILE A 1 89 ? -6.160 0.647 0.736 1.00 93.12 89 ILE A CA 1
ATOM 708 C C . ILE A 1 89 ? -5.395 1.890 1.185 1.00 93.12 89 ILE A C 1
ATOM 710 O O . ILE A 1 89 ? -5.967 2.860 1.683 1.00 93.12 89 ILE A O 1
ATOM 714 N N . ILE A 1 90 ? -4.078 1.872 0.977 1.00 91.56 90 ILE A N 1
ATOM 715 C CA . ILE A 1 90 ? -3.191 2.989 1.329 1.00 91.56 90 ILE A CA 1
ATOM 716 C C . ILE A 1 90 ? -3.603 4.274 0.598 1.00 91.56 90 ILE A C 1
ATOM 718 O O . ILE A 1 90 ? -3.574 5.350 1.193 1.00 91.56 90 ILE A O 1
ATOM 722 N N . LYS A 1 91 ? -4.083 4.169 -0.648 1.00 91.38 91 LYS A N 1
ATOM 723 C CA . LYS A 1 91 ? -4.645 5.301 -1.401 1.00 91.38 91 LYS A CA 1
ATOM 724 C C . LYS A 1 91 ? -5.703 6.078 -0.624 1.00 91.38 91 LYS A C 1
ATOM 726 O O . LYS A 1 91 ? -5.670 7.304 -0.608 1.00 91.38 91 LYS A O 1
ATOM 731 N N . ASP A 1 92 ? -6.633 5.362 -0.002 1.00 91.38 92 ASP A N 1
ATOM 732 C CA . ASP A 1 92 ? -7.779 5.960 0.682 1.00 91.38 92 ASP A CA 1
ATOM 733 C C . ASP A 1 92 ? -7.304 6.791 1.878 1.00 91.38 92 ASP A C 1
ATOM 735 O O . ASP A 1 92 ? -7.855 7.844 2.169 1.00 91.38 92 ASP A O 1
ATOM 739 N N . ILE A 1 93 ? -6.228 6.357 2.535 1.00 91.56 93 ILE A N 1
ATOM 740 C CA . ILE A 1 93 ? -5.626 7.061 3.672 1.00 91.56 93 ILE A CA 1
ATOM 741 C C . ILE A 1 93 ? -4.991 8.377 3.232 1.00 91.56 93 ILE A C 1
ATOM 743 O O . ILE A 1 93 ? -5.132 9.371 3.936 1.00 91.56 93 ILE A O 1
ATOM 747 N N . LEU A 1 94 ? -4.299 8.389 2.091 1.00 90.25 94 LEU A N 1
ATOM 748 C CA . LEU A 1 94 ? -3.658 9.600 1.566 1.00 90.25 94 LEU A CA 1
ATOM 749 C C . LEU A 1 94 ? -4.690 10.628 1.092 1.00 90.25 94 LEU A C 1
ATOM 751 O O . LEU A 1 94 ? -4.491 11.827 1.254 1.00 90.25 94 LEU A O 1
ATOM 755 N N . MET A 1 95 ? -5.786 10.165 0.485 1.00 88.81 95 MET A N 1
ATOM 756 C CA . MET A 1 95 ? -6.804 11.044 -0.096 1.00 88.81 95 MET A CA 1
ATOM 757 C C . MET A 1 95 ? -7.819 11.531 0.943 1.00 88.81 95 MET A C 1
ATOM 759 O O . MET A 1 95 ? -8.170 12.705 0.949 1.00 88.81 95 MET A O 1
ATOM 763 N N . ASP A 1 96 ? -8.263 10.649 1.841 1.00 86.06 96 ASP A N 1
ATOM 764 C CA . ASP A 1 96 ? -9.380 10.883 2.761 1.00 86.06 96 ASP A CA 1
ATOM 765 C C . ASP A 1 96 ? -8.943 10.829 4.240 1.00 86.06 96 ASP A C 1
ATOM 767 O O . ASP A 1 96 ? -9.645 10.302 5.109 1.00 86.06 96 ASP A O 1
ATOM 771 N N . HIS A 1 97 ? -7.777 11.389 4.567 1.00 82.44 97 HIS A N 1
ATOM 772 C CA . HIS A 1 97 ? -7.224 11.346 5.928 1.00 82.44 97 HIS A CA 1
ATOM 773 C C . HIS A 1 97 ? -8.110 12.022 6.993 1.00 82.44 97 HIS A C 1
ATOM 775 O O . HIS A 1 97 ? -7.997 11.716 8.183 1.00 82.44 97 HIS A O 1
ATOM 781 N N . GLU A 1 98 ? -9.006 12.927 6.594 1.00 84.56 98 GLU A N 1
ATOM 782 C CA . GLU A 1 98 ? -9.978 13.561 7.490 1.00 84.56 98 GLU A CA 1
ATOM 783 C C . GLU A 1 98 ? -11.048 12.571 7.965 1.00 84.56 98 GLU A C 1
ATOM 785 O O . GLU A 1 98 ? -11.371 12.557 9.153 1.00 84.56 98 GLU A O 1
ATOM 790 N N . LYS A 1 99 ? -11.500 11.662 7.088 1.00 86.75 99 LYS A N 1
ATOM 791 C CA . LYS A 1 99 ? -12.519 10.639 7.397 1.00 86.75 99 LYS A CA 1
ATOM 792 C C . LYS A 1 99 ? -12.033 9.612 8.421 1.00 86.75 99 LYS A C 1
ATOM 794 O O . LYS A 1 99 ? -12.834 8.941 9.065 1.00 86.75 99 LYS A O 1
ATOM 799 N N . LEU A 1 100 ? -10.716 9.500 8.629 1.00 87.00 100 LEU A N 1
ATOM 800 C CA . LEU A 1 100 ? -10.156 8.682 9.709 1.00 87.00 100 LEU A CA 1
ATOM 801 C C . LEU A 1 100 ? -10.570 9.186 11.096 1.00 87.00 100 LEU A C 1
ATOM 803 O O . LEU A 1 100 ? -10.579 8.392 12.032 1.00 87.00 100 LEU A O 1
ATOM 807 N N . ARG A 1 101 ? -10.901 10.477 11.240 1.00 88.12 101 ARG A N 1
ATOM 808 C CA . ARG A 1 101 ? -11.312 11.074 12.522 1.00 88.12 101 ARG A CA 1
ATOM 809 C C . ARG A 1 101 ? -12.719 10.657 12.947 1.00 88.12 101 ARG A C 1
ATOM 811 O O . ARG A 1 101 ? -13.016 10.688 14.137 1.00 88.12 101 ARG A O 1
ATOM 818 N N . ASP A 1 102 ? -13.548 10.229 11.999 1.00 87.56 102 ASP A N 1
ATOM 819 C CA . ASP A 1 102 ? -14.907 9.749 12.273 1.00 87.56 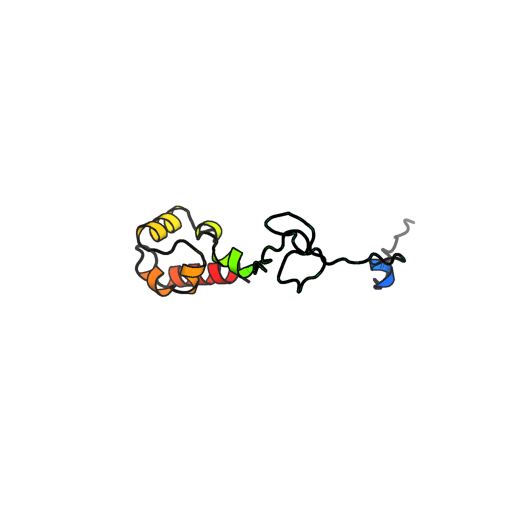102 ASP A CA 1
ATOM 820 C C . ASP A 1 102 ? -14.904 8.329 12.863 1.00 87.56 102 ASP A C 1
ATOM 822 O O . ASP A 1 102 ? -15.898 7.860 13.422 1.00 87.56 102 ASP A O 1
ATOM 826 N N . VAL A 1 103 ? -13.770 7.625 12.771 1.00 89.25 103 VAL A N 1
ATOM 827 C CA . VAL A 1 103 ? -13.620 6.269 13.295 1.00 89.25 103 VAL A CA 1
ATOM 828 C C . VAL A 1 103 ? -13.454 6.309 14.821 1.00 89.25 103 VAL A C 1
ATOM 830 O O . VAL A 1 103 ? -12.525 6.942 15.338 1.00 89.25 103 VAL A O 1
ATOM 833 N N . PRO A 1 104 ? -14.277 5.568 15.585 1.00 88.81 104 PRO A N 1
ATOM 834 C CA . PRO A 1 104 ? -14.185 5.556 17.039 1.00 88.81 104 PRO A CA 1
ATOM 835 C C . PRO A 1 104 ? -12.807 5.067 17.511 1.00 88.81 104 PRO A C 1
ATOM 837 O O . PRO A 1 104 ? -12.323 4.004 17.119 1.00 88.81 104 PRO A O 1
ATOM 840 N N . GLY A 1 105 ? -12.170 5.852 18.384 1.00 84.56 105 GLY A N 1
ATOM 841 C CA . GLY A 1 105 ? -10.826 5.571 18.900 1.00 84.56 105 GLY A CA 1
ATOM 842 C C . GLY A 1 105 ? -9.676 6.090 18.027 1.00 84.56 105 GLY A C 1
ATOM 843 O O . GLY A 1 105 ? -8.511 5.826 18.347 1.00 84.56 105 GLY A O 1
ATOM 844 N N . ILE A 1 106 ? -9.974 6.841 16.961 1.00 88.19 106 ILE A N 1
ATOM 845 C CA . ILE A 1 106 ? -8.992 7.541 16.127 1.00 88.19 106 ILE A CA 1
ATOM 846 C C . ILE A 1 106 ? -9.266 9.044 16.201 1.00 88.19 106 ILE A C 1
ATOM 848 O O . ILE A 1 106 ? -10.068 9.597 15.467 1.00 88.19 106 ILE A O 1
ATOM 852 N N . GLY A 1 107 ? -8.576 9.717 17.122 1.00 89.25 107 GLY A N 1
ATOM 853 C CA . GLY A 1 107 ? -8.560 11.181 17.170 1.00 89.25 107 GLY A CA 1
ATOM 854 C C . GLY A 1 107 ? -7.567 11.787 16.173 1.00 89.25 107 GLY A C 1
ATOM 855 O O . GLY A 1 107 ? -6.838 11.074 15.481 1.00 89.25 107 GLY A O 1
ATOM 856 N N . GLU A 1 108 ? -7.458 13.115 16.175 1.00 90.38 108 GLU A N 1
ATOM 857 C CA . GLU A 1 108 ? -6.580 13.875 15.272 1.00 90.38 108 GLU A CA 1
ATOM 858 C C . GLU A 1 108 ? -5.116 13.400 15.297 1.00 90.38 108 GLU A C 1
ATOM 860 O O . GLU A 1 108 ? -4.490 13.241 14.250 1.00 90.38 108 GLU A O 1
ATOM 865 N N . ILE A 1 109 ? -4.582 13.104 16.487 1.00 91.38 109 ILE A N 1
ATOM 866 C CA . ILE A 1 109 ? -3.205 12.616 16.659 1.00 91.38 109 ILE A CA 1
ATOM 867 C C . ILE A 1 109 ? -3.003 11.283 15.930 1.00 91.38 109 ILE A C 1
ATOM 869 O O . ILE A 1 109 ? -1.993 11.077 15.257 1.00 91.38 109 ILE A O 1
ATOM 873 N N . TRP A 1 110 ? -3.961 10.363 16.061 1.00 91.12 110 TRP A N 1
ATOM 874 C CA . TRP A 1 110 ? -3.869 9.054 15.421 1.00 91.12 110 TRP A CA 1
ATOM 875 C C . TRP A 1 110 ? -4.088 9.143 13.916 1.00 91.12 110 TRP A C 1
ATOM 877 O O . TRP A 1 110 ? -3.361 8.473 13.190 1.00 91.12 110 TRP A O 1
ATOM 887 N N . ALA A 1 111 ? -5.007 9.993 13.452 1.00 91.94 111 ALA A N 1
ATOM 888 C CA . ALA A 1 111 ? -5.210 10.244 12.028 1.00 91.94 111 ALA A CA 1
ATOM 889 C C . ALA A 1 111 ? -3.922 10.764 11.367 1.00 91.94 111 ALA A C 1
ATOM 891 O O . ALA A 1 111 ? -3.449 10.164 10.404 1.00 91.94 111 ALA A O 1
ATOM 892 N N . LYS A 1 112 ? -3.278 11.786 11.956 1.00 92.94 112 LYS A N 1
ATOM 893 C CA . LYS A 1 112 ? -1.981 12.301 11.479 1.00 92.94 112 LYS A CA 1
ATOM 894 C C . LYS A 1 112 ? -0.903 11.219 11.481 1.00 92.94 112 LYS A C 1
ATOM 896 O O . LYS A 1 112 ? -0.196 11.052 10.500 1.00 92.94 112 LYS A O 1
ATOM 901 N N . ARG A 1 113 ? -0.810 10.424 12.551 1.00 92.50 113 ARG A N 1
ATOM 902 C CA . ARG A 1 113 ? 0.191 9.350 12.652 1.00 92.50 113 ARG A CA 1
ATOM 903 C C . ARG A 1 113 ? -0.012 8.230 11.627 1.00 92.50 113 ARG A C 1
ATOM 905 O O . ARG A 1 113 ? 0.962 7.613 11.206 1.00 92.50 113 ARG A O 1
ATOM 912 N N . ILE A 1 114 ? -1.260 7.910 11.287 1.00 91.56 114 ILE A N 1
ATOM 913 C CA . ILE A 1 114 ? -1.586 6.920 10.251 1.00 91.56 114 ILE A CA 1
ATOM 914 C C . ILE A 1 114 ? -1.248 7.486 8.870 1.00 91.56 114 ILE A C 1
ATOM 916 O O . ILE A 1 114 ? -0.649 6.771 8.074 1.00 91.56 114 ILE A O 1
ATOM 920 N N . HIS A 1 115 ? -1.555 8.762 8.626 1.00 92.75 115 HIS A N 1
ATOM 921 C CA . HIS A 1 115 ? -1.184 9.455 7.394 1.00 92.75 115 HIS A CA 1
ATOM 922 C C . HIS A 1 115 ? 0.333 9.481 7.185 1.00 92.75 115 HIS A C 1
ATOM 924 O O . HIS A 1 115 ? 0.804 8.997 6.164 1.00 92.75 115 HIS A O 1
ATOM 930 N N . SER A 1 116 ? 1.106 9.916 8.185 1.00 92.50 116 SER A N 1
ATOM 931 C CA . SER A 1 116 ? 2.572 9.937 8.086 1.00 92.50 116 SER A CA 1
ATOM 932 C C . SER A 1 116 ? 3.160 8.553 7.822 1.00 92.50 116 SER A C 1
ATOM 934 O O . SER A 1 116 ? 4.070 8.419 7.019 1.00 92.50 116 SER A O 1
ATOM 936 N N . ARG A 1 117 ? 2.596 7.492 8.416 1.00 92.88 117 ARG A N 1
ATOM 937 C CA . ARG A 1 117 ? 3.008 6.115 8.093 1.00 92.88 117 ARG A CA 1
ATOM 938 C C . ARG A 1 117 ? 2.703 5.712 6.654 1.00 92.88 117 ARG A C 1
ATOM 940 O O . ARG A 1 117 ? 3.446 4.923 6.087 1.00 92.88 117 ARG A O 1
ATOM 947 N N . ALA A 1 118 ? 1.591 6.180 6.095 1.00 92.44 118 ALA A N 1
ATOM 948 C CA . ALA A 1 118 ? 1.253 5.922 4.701 1.00 92.44 118 ALA A CA 1
ATOM 949 C C . ALA A 1 118 ? 2.197 6.671 3.750 1.00 92.44 118 ALA A C 1
ATOM 951 O O . ALA A 1 118 ? 2.626 6.091 2.758 1.00 92.44 118 ALA A O 1
ATOM 952 N N . GLU A 1 119 ? 2.570 7.910 4.082 1.00 91.56 119 GLU A N 1
ATOM 953 C CA . GLU A 1 119 ? 3.580 8.682 3.345 1.00 91.56 119 GLU A CA 1
ATOM 954 C C . GLU A 1 119 ? 4.952 7.994 3.390 1.00 91.56 119 GLU A C 1
ATOM 956 O O . GLU A 1 119 ? 5.566 7.771 2.350 1.00 91.56 119 GLU A O 1
ATOM 961 N N . GLU A 1 120 ? 5.390 7.571 4.580 1.00 90.56 120 GLU A N 1
ATOM 962 C CA . GLU A 1 120 ? 6.634 6.814 4.784 1.00 90.56 120 GLU A CA 1
ATOM 963 C C . GLU A 1 120 ? 6.654 5.475 4.035 1.00 90.56 120 GLU A C 1
ATOM 965 O O . GLU A 1 120 ? 7.721 4.982 3.699 1.00 90.56 120 GLU A O 1
ATOM 970 N N . TYR A 1 121 ? 5.496 4.859 3.788 1.00 89.75 121 TYR A N 1
ATOM 971 C CA . TYR A 1 121 ? 5.421 3.581 3.075 1.00 89.75 121 TYR A CA 1
ATOM 972 C C . TYR A 1 121 ? 5.623 3.719 1.559 1.00 89.75 121 TYR A C 1
ATOM 974 O O . TYR A 1 121 ? 5.931 2.739 0.883 1.00 89.75 121 TYR A O 1
ATOM 982 N N . ILE A 1 122 ? 5.390 4.915 1.018 1.00 86.31 122 ILE A N 1
ATOM 983 C CA . ILE A 1 122 ? 5.456 5.194 -0.421 1.00 86.31 122 ILE A CA 1
ATOM 984 C C . ILE A 1 122 ? 6.785 5.850 -0.812 1.00 86.31 122 ILE A C 1
ATOM 986 O O . ILE A 1 122 ? 7.196 5.719 -1.968 1.00 86.31 122 ILE A O 1
ATOM 990 N N . SER A 1 123 ? 7.428 6.553 0.126 1.00 78.69 123 SER A N 1
ATOM 991 C CA . SER A 1 123 ? 8.753 7.161 -0.048 1.00 78.69 123 SER A CA 1
ATOM 992 C C . SER A 1 123 ? 9.893 6.157 0.091 1.00 78.69 123 SER A C 1
ATOM 994 O O . SER A 1 123 ? 10.947 6.463 -0.510 1.00 78.69 123 SER A O 1
#

Radius of gyration: 24.72 Å; Cα contacts (8 Å, |Δi|>4): 101; chains: 1; bounding bo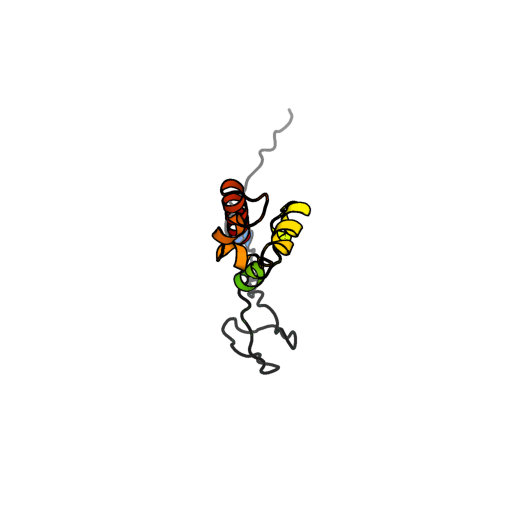x: 76×28×49 Å

pLDDT: mean 82.47, std 10.81, range [38.19, 93.12]

Secondary structure (DSSP, 8-state):
-------------HHHHH-SS-------PPPPTTT-PPPS-TT-SB-TTT--B-----HHHHHTTSBGGGG---HHHHHHHHHHSS--BHHHHHH-TTGGGGSTT--HHHHHHHHHHHHHHH-

Solvent-accessible surface area (backbone atoms only — not comparable to full-atom values): 7891 Å² total; per-residue (Å²): 136,86,82,81,82,74,86,79,79,74,85,88,44,71,64,74,76,61,49,95,58,89,71,81,82,69,79,88,52,72,47,41,94,83,80,59,50,74,51,92,51,95,84,49,59,43,39,94,86,79,64,48,73,50,76,81,76,50,69,61,68,54,58,36,64,35,51,51,74,76,66,75,59,58,68,69,56,54,52,45,39,53,72,66,43,90,50,55,30,40,47,43,41,73,76,44,44,70,64,42,46,75,24,89,94,24,49,70,71,50,27,51,54,52,38,54,43,51,52,63,73,75,108

Organism: NCBI:txid1003181

Sequence (123 aa):
MKEHTTARYPRITPNILIGTEERVFKLALPPCQNCQTPRDNEHAKFCSHCGVILKTASTFDEIVKHDIEKLGLTKKRVQTIKKHSHISIIKDILMDHEKLRDVPGIGEIWAKRIHSRAEEYIS

Mean predicted aligned error: 12.3 Å